Protein AF-Q2HP13-F1 (afdb_monomer)

Solvent-accessible surface area (backbone atoms only — not comparable to full-atom values): 6783 Å² total; per-residue (Å²): 112,78,78,49,65,44,67,70,78,64,95,89,60,91,38,76,50,42,81,44,80,81,86,86,73,78,54,50,55,65,43,85,72,78,57,68,57,50,65,74,13,23,49,62,70,47,92,80,76,90,71,86,80,84,67,96,43,60,50,63,47,61,95,48,92,89,61,66,42,60,59,75,66,61,49,78,45,74,56,94,90,41,79,45,76,32,69,51,54,39,68,89,63,85,86,87,82,85,81,132

Organism: Arachis hypogaea (NCBI:txid3818)

Mean predicted aligned error: 8.11 Å

InterPro domains:
  IPR046956 Receptor-like protein 23-like [PTHR48061] (1-99)

Foldseek 3Di:
DPADEEADDDPPDPLQLQPDDDDDPPPYHYDDDDDPSNVVNPNLLDDPDPDDDPDFDFDFDDPDPVDTHFDQDWDWDQDPNDIDIRRTHTSPDHDDDPDD

pLDDT: mean 77.53, std 10.7, range [47.69, 95.25]

Structure (mmCIF, N/CA/C/O backbone):
data_AF-Q2HP13-F1
#
_entry.id   AF-Q2HP13-F1
#
loop_
_atom_site.group_PDB
_atom_site.id
_atom_site.type_symbol
_atom_site.label_atom_id
_atom_site.label_alt_id
_atom_site.label_comp_id
_atom_site.label_asym_id
_atom_site.label_entity_id
_atom_site.label_seq_id
_atom_site.pdbx_PDB_ins_code
_atom_site.Cartn_x
_atom_site.Cartn_y
_atom_site.Cartn_z
_atom_site.occupancy
_atom_site.B_iso_or_equiv
_atom_site.auth_seq_id
_atom_site.auth_comp_id
_atom_site.auth_asym_id
_atom_site.auth_atom_id
_atom_site.pdbx_PDB_model_num
ATOM 1 N N . SER A 1 1 ? -12.206 14.717 3.348 1.00 69.44 1 SER A N 1
ATOM 2 C CA . SER A 1 1 ? -12.839 13.756 2.429 1.00 69.44 1 SER A CA 1
ATOM 3 C C . SER A 1 1 ? -12.609 14.214 0.997 1.00 69.44 1 SER A C 1
ATOM 5 O O . SER A 1 1 ? -12.969 15.348 0.695 1.00 69.44 1 SER A O 1
ATOM 7 N N . ASN A 1 2 ? -12.022 13.379 0.133 1.00 76.62 2 ASN A N 1
ATOM 8 C CA . ASN A 1 2 ? -11.672 13.708 -1.260 1.00 76.62 2 ASN A CA 1
ATOM 9 C C . ASN A 1 2 ? -12.868 13.614 -2.230 1.00 76.62 2 ASN A C 1
ATOM 11 O O . ASN A 1 2 ? -12.698 13.700 -3.442 1.00 76.62 2 ASN A O 1
ATOM 15 N N . LYS A 1 3 ? -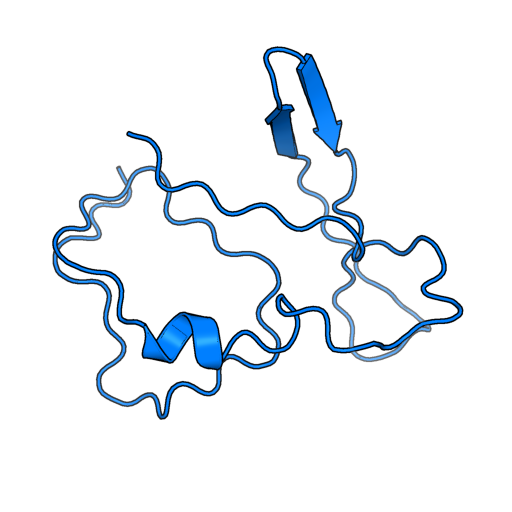14.094 13.469 -1.698 1.00 83.50 3 LYS A N 1
ATOM 16 C CA . LYS A 1 3 ? -15.378 13.438 -2.427 1.00 83.50 3 LYS A CA 1
ATOM 17 C C . LYS A 1 3 ? -15.529 12.324 -3.476 1.00 83.50 3 LYS A C 1
ATOM 19 O O . LYS A 1 3 ? -16.558 12.288 -4.145 1.00 83.50 3 LYS A O 1
ATOM 24 N N . LEU A 1 4 ? -14.579 11.394 -3.596 1.00 82.75 4 LEU A N 1
ATOM 25 C CA . LEU A 1 4 ? -14.776 10.167 -4.369 1.00 82.75 4 LEU A CA 1
ATOM 26 C C . LEU A 1 4 ? -15.758 9.257 -3.621 1.00 82.75 4 LEU A C 1
ATOM 28 O O . LEU A 1 4 ? -15.637 9.073 -2.405 1.00 82.75 4 LEU A O 1
ATOM 32 N N . HIS A 1 5 ? -16.745 8.720 -4.338 1.00 85.56 5 HIS A N 1
ATOM 33 C CA . HIS A 1 5 ? -17.826 7.932 -3.753 1.00 85.56 5 HIS A CA 1
ATOM 34 C C . HIS A 1 5 ? -18.258 6.765 -4.643 1.00 85.56 5 HIS A C 1
ATOM 36 O O . HIS A 1 5 ? -18.110 6.804 -5.866 1.00 85.56 5 HIS A O 1
ATOM 42 N N . GLY A 1 6 ? -18.890 5.769 -4.022 1.00 84.31 6 GLY A N 1
ATOM 43 C CA . GLY A 1 6 ? -19.451 4.604 -4.706 1.00 84.31 6 GLY A CA 1
ATOM 44 C C . GLY A 1 6 ? -18.490 3.414 -4.786 1.00 84.31 6 GLY A C 1
ATOM 45 O O . GLY A 1 6 ? -17.447 3.420 -4.125 1.00 84.31 6 GLY A O 1
ATOM 46 N N . PRO A 1 7 ? -18.853 2.377 -5.562 1.00 78.94 7 PRO A N 1
ATOM 47 C CA . PRO A 1 7 ? -18.045 1.176 -5.683 1.00 78.94 7 PRO A CA 1
ATOM 48 C C . PRO A 1 7 ? -16.731 1.481 -6.393 1.00 78.94 7 PRO A C 1
ATOM 50 O O . PRO A 1 7 ? -16.697 2.079 -7.471 1.00 78.94 7 PRO A O 1
ATOM 53 N N . MET A 1 8 ? -15.641 1.030 -5.787 1.00 78.19 8 MET A N 1
ATOM 54 C CA . MET A 1 8 ? -14.314 1.136 -6.368 1.00 78.19 8 MET A CA 1
ATOM 55 C C . MET A 1 8 ? -14.199 0.136 -7.535 1.00 78.19 8 MET A C 1
ATOM 57 O O . MET A 1 8 ? -14.325 -1.075 -7.359 1.00 78.19 8 MET A O 1
ATOM 61 N N . GLY A 1 9 ? -14.013 0.638 -8.759 1.00 70.81 9 GLY A N 1
ATOM 62 C CA . GLY A 1 9 ? -14.028 -0.185 -9.969 1.00 70.81 9 GLY A CA 1
ATOM 63 C C . GLY A 1 9 ? -13.368 0.507 -11.157 1.00 70.81 9 GLY A C 1
ATOM 64 O O . GLY A 1 9 ? -13.533 1.706 -11.354 1.00 70.81 9 GLY A O 1
ATOM 65 N N . CYS A 1 10 ? -12.642 -0.255 -11.976 1.00 69.69 10 CYS A N 1
ATOM 66 C CA . CYS A 1 10 ? -12.073 0.228 -13.233 1.00 69.69 10 CYS A CA 1
ATOM 67 C C . CYS A 1 10 ? -12.725 -0.551 -14.396 1.00 69.69 10 CYS A C 1
ATOM 69 O O . CYS A 1 10 ? -12.359 -1.704 -14.634 1.00 69.69 10 CYS A O 1
ATOM 71 N N . PRO A 1 11 ? -13.738 0.015 -15.090 1.00 63.25 11 PRO A N 1
ATOM 72 C CA . PRO A 1 11 ? -14.559 -0.725 -16.059 1.00 63.25 11 PRO A CA 1
ATOM 73 C C . PRO A 1 11 ? -13.797 -1.231 -17.287 1.00 63.25 11 PRO A C 1
ATOM 75 O O . PRO A 1 11 ? -14.229 -2.185 -17.924 1.00 63.25 11 PRO A O 1
ATOM 78 N N . LYS A 1 12 ? -12.684 -0.573 -17.631 1.00 65.50 12 LYS A N 1
ATOM 79 C CA . LYS A 1 12 ? -11.862 -0.870 -18.815 1.00 65.50 12 LYS A CA 1
ATOM 80 C C . LYS A 1 12 ? -10.566 -1.612 -18.490 1.00 65.50 12 LYS A C 1
ATOM 82 O O . LYS A 1 12 ? -9.743 -1.794 -19.380 1.00 65.50 12 LYS A O 1
ATOM 87 N N . ASP A 1 13 ? -10.356 -1.978 -17.231 1.00 65.81 13 ASP A N 1
ATOM 88 C CA . ASP A 1 13 ? -9.118 -2.623 -16.816 1.00 65.81 13 ASP A CA 1
ATOM 89 C C . ASP A 1 13 ? -9.260 -4.147 -16.809 1.00 65.81 13 ASP A C 1
ATOM 91 O O . ASP A 1 13 ? -10.213 -4.711 -16.262 1.00 65.81 13 ASP A O 1
ATOM 95 N N . ASN A 1 14 ? -8.252 -4.805 -17.375 1.00 64.75 14 ASN A N 1
ATOM 96 C CA . ASN A 1 14 ? -8.116 -6.257 -17.401 1.00 64.75 14 ASN A CA 1
ATOM 97 C C . ASN A 1 14 ? -7.612 -6.817 -16.054 1.00 64.75 14 ASN A C 1
ATOM 99 O O . ASN A 1 14 ? -7.411 -8.024 -15.935 1.00 64.75 14 ASN A O 1
ATOM 103 N N . GLY A 1 15 ? -7.407 -5.962 -15.042 1.00 62.12 15 GLY A N 1
ATOM 104 C CA . GLY A 1 15 ? -6.920 -6.345 -13.715 1.00 62.12 15 GLY A CA 1
ATOM 105 C C . GLY A 1 15 ? -5.406 -6.539 -13.674 1.00 62.12 15 GLY A C 1
ATOM 106 O O . GLY A 1 15 ? -4.916 -7.406 -12.956 1.00 62.12 15 GLY A O 1
ATOM 107 N N . LEU A 1 16 ? -4.657 -5.770 -14.472 1.00 67.06 16 LEU A N 1
ATOM 108 C CA . LEU A 1 16 ? -3.219 -5.975 -14.700 1.00 67.06 16 LEU A CA 1
ATOM 109 C C . LEU A 1 16 ? -2.347 -4.940 -13.979 1.00 67.06 16 LEU A C 1
ATOM 111 O O . LEU A 1 16 ? -1.352 -4.459 -14.520 1.00 67.06 16 LEU A O 1
ATOM 115 N N . TRP A 1 17 ? -2.698 -4.596 -12.742 1.00 78.94 17 TRP A N 1
ATOM 116 C CA . TRP A 1 17 ? -1.936 -3.668 -11.898 1.00 78.94 17 TRP A CA 1
ATOM 117 C C . TRP A 1 17 ? -0.689 -4.330 -11.278 1.00 78.94 17 TRP A C 1
ATOM 119 O O . TRP A 1 17 ? -0.489 -4.333 -10.066 1.00 78.94 17 TRP A O 1
ATOM 129 N N . ASN A 1 18 ? 0.169 -4.889 -12.136 1.00 81.06 18 ASN A N 1
ATOM 130 C CA . ASN A 1 18 ? 1.281 -5.769 -11.751 1.00 81.06 18 ASN A CA 1
ATOM 131 C C . ASN A 1 18 ? 2.393 -5.076 -10.957 1.00 81.06 18 ASN A C 1
ATOM 133 O O . ASN A 1 18 ? 3.099 -5.749 -10.211 1.00 81.06 18 ASN A O 1
ATOM 137 N N . MET A 1 19 ? 2.548 -3.760 -11.120 1.00 80.12 19 MET A N 1
ATOM 138 C CA . MET A 1 19 ? 3.617 -2.969 -10.497 1.00 80.12 19 MET A CA 1
ATOM 139 C C . MET A 1 19 ? 3.128 -2.092 -9.339 1.00 80.12 19 MET A C 1
ATOM 141 O O . MET A 1 19 ? 3.864 -1.225 -8.882 1.00 80.12 19 MET A O 1
ATOM 145 N N . ILE A 1 20 ? 1.890 -2.284 -8.870 1.00 82.69 20 ILE A N 1
ATOM 146 C CA . ILE A 1 20 ? 1.411 -1.561 -7.690 1.00 82.69 20 ILE A CA 1
ATOM 147 C C . ILE A 1 20 ? 2.182 -2.014 -6.455 1.00 82.69 20 ILE A C 1
ATOM 149 O O . ILE A 1 20 ? 2.365 -3.210 -6.245 1.00 82.69 20 ILE A O 1
ATOM 153 N N . GLN A 1 21 ? 2.606 -1.033 -5.659 1.00 81.19 21 GLN A N 1
ATOM 154 C CA . GLN A 1 21 ? 3.324 -1.219 -4.394 1.00 81.19 21 GLN A CA 1
ATOM 155 C C . GLN A 1 21 ? 2.752 -0.364 -3.252 1.00 81.19 21 GLN A C 1
ATOM 157 O O . GLN A 1 21 ? 2.941 -0.697 -2.090 1.00 81.19 21 GLN A O 1
ATOM 162 N N . ILE A 1 22 ? 2.059 0.736 -3.565 1.00 84.06 22 ILE A N 1
ATOM 163 C CA . ILE A 1 22 ? 1.427 1.623 -2.582 1.00 84.06 22 ILE A CA 1
ATOM 164 C C . ILE A 1 22 ? 0.029 1.969 -3.094 1.00 84.06 22 ILE A C 1
ATOM 166 O O . ILE A 1 22 ? -0.130 2.354 -4.254 1.00 84.06 22 ILE A O 1
ATOM 170 N N . VAL A 1 23 ? -0.975 1.822 -2.231 1.00 84.75 23 VAL A N 1
ATOM 171 C CA . VAL A 1 23 ? -2.353 2.258 -2.474 1.00 84.75 23 VAL A CA 1
ATOM 172 C C . VAL A 1 23 ? -2.839 2.955 -1.212 1.00 84.75 23 VAL A C 1
ATOM 174 O O . VAL A 1 23 ? -2.934 2.322 -0.166 1.00 84.75 23 VAL A O 1
ATOM 177 N N . ASP A 1 24 ? -3.162 4.240 -1.324 1.00 84.19 24 ASP A N 1
ATOM 178 C CA . ASP A 1 24 ? -3.849 4.996 -0.279 1.00 84.19 24 ASP A CA 1
ATOM 179 C C . ASP A 1 24 ? -5.240 5.394 -0.787 1.00 84.19 24 ASP A C 1
ATOM 181 O O . ASP A 1 24 ? -5.391 6.019 -1.840 1.00 84.19 24 ASP A O 1
ATOM 185 N N . ALA A 1 25 ? -6.264 4.985 -0.045 1.00 83.25 25 ALA A N 1
ATOM 186 C CA . ALA A 1 25 ? -7.660 5.311 -0.306 1.00 83.25 25 ALA A CA 1
ATOM 187 C C . ALA A 1 25 ? -8.314 6.042 0.879 1.00 83.25 25 ALA A C 1
ATOM 189 O O . ALA A 1 25 ? -9.547 6.137 0.932 1.00 83.25 25 ALA A O 1
ATOM 190 N N . ALA A 1 26 ? -7.518 6.576 1.808 1.00 82.12 26 ALA A N 1
ATOM 191 C CA . ALA A 1 26 ? -7.995 7.271 2.991 1.00 82.12 26 ALA A CA 1
ATOM 192 C C . ALA A 1 26 ? -8.853 8.496 2.643 1.00 82.12 26 ALA A C 1
ATOM 194 O O . ALA A 1 26 ? -8.768 9.094 1.566 1.00 82.12 26 ALA A O 1
ATOM 195 N N . PHE A 1 27 ? -9.710 8.876 3.591 1.00 84.62 27 PHE A N 1
ATOM 196 C CA . PHE A 1 27 ? -10.598 10.033 3.479 1.00 84.62 27 PHE A CA 1
ATOM 197 C C . PHE A 1 27 ? -11.495 10.023 2.223 1.00 84.62 27 PHE A C 1
ATOM 199 O O . PHE A 1 27 ? -11.830 11.084 1.698 1.00 84.62 27 PHE A O 1
ATOM 206 N N . ASN A 1 28 ? -11.933 8.865 1.736 1.00 85.44 28 ASN A N 1
ATOM 207 C CA . ASN A 1 28 ? -12.945 8.755 0.678 1.00 85.44 28 ASN A CA 1
ATOM 208 C C . ASN A 1 28 ? -14.294 8.282 1.237 1.00 85.44 28 ASN A C 1
ATOM 210 O O . ASN A 1 28 ? -14.388 7.916 2.403 1.00 85.44 28 ASN A O 1
ATOM 214 N N . ASN A 1 29 ? -15.349 8.317 0.418 1.00 86.75 29 ASN A N 1
ATOM 215 C CA . ASN A 1 29 ? -16.666 7.764 0.757 1.00 86.75 29 ASN A CA 1
ATOM 216 C C . ASN A 1 29 ? -16.983 6.552 -0.136 1.00 86.75 29 ASN A C 1
ATOM 218 O O . ASN A 1 29 ? -18.059 6.455 -0.736 1.00 86.75 29 ASN A O 1
ATOM 222 N N . PHE A 1 30 ? -15.990 5.677 -0.309 1.00 85.62 30 PHE A N 1
ATOM 223 C CA . PHE A 1 30 ? -16.159 4.434 -1.053 1.00 85.62 30 PHE A CA 1
ATOM 224 C C . PHE A 1 30 ? -17.056 3.469 -0.283 1.00 85.62 30 PHE A C 1
ATOM 226 O O . PHE A 1 30 ? -17.072 3.454 0.945 1.00 85.62 30 PHE A O 1
ATOM 233 N N . SER A 1 31 ? -17.817 2.670 -1.021 1.00 84.38 31 SER A N 1
ATOM 234 C CA . SER A 1 31 ? -18.759 1.708 -0.456 1.00 84.38 31 SER A CA 1
ATOM 235 C C . SER A 1 31 ? -18.784 0.420 -1.272 1.00 84.38 31 SER A C 1
ATOM 237 O O . SER A 1 31 ? -18.310 0.377 -2.408 1.00 84.38 31 SER A O 1
ATOM 239 N N . GLY A 1 32 ? -19.361 -0.634 -0.696 1.00 85.69 32 GLY A N 1
ATOM 240 C CA . GLY A 1 32 ? -19.462 -1.939 -1.343 1.00 85.69 32 GLY A CA 1
ATOM 241 C C . GLY A 1 32 ? -18.181 -2.767 -1.253 1.00 85.69 32 GLY A C 1
ATOM 242 O O . GLY A 1 32 ? -17.282 -2.481 -0.465 1.00 85.69 32 GLY A O 1
ATOM 243 N N . GLU A 1 33 ? -18.134 -3.836 -2.041 1.00 84.00 33 GLU A N 1
ATOM 244 C CA . GLU A 1 33 ? -17.060 -4.826 -1.991 1.00 84.00 33 GLU A CA 1
ATOM 245 C C . GLU A 1 33 ? -15.886 -4.447 -2.897 1.00 84.00 33 GLU A C 1
ATOM 247 O O . GLU A 1 33 ? -16.067 -4.010 -4.038 1.00 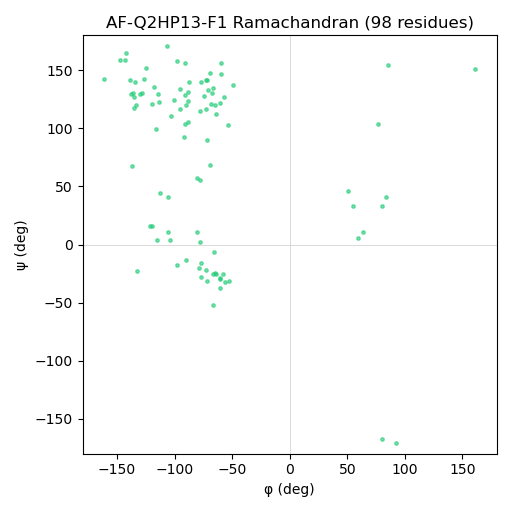84.00 33 GLU A O 1
ATOM 252 N N . LEU A 1 34 ? -14.665 -4.678 -2.409 1.00 82.38 34 LEU A N 1
ATOM 253 C CA . LEU A 1 34 ? -13.463 -4.559 -3.225 1.00 82.38 34 LEU A CA 1
ATOM 254 C C . LEU A 1 34 ? -13.360 -5.754 -4.188 1.00 82.38 34 LEU A C 1
ATOM 256 O O . LEU A 1 34 ? -13.398 -6.906 -3.745 1.00 82.38 34 LEU A O 1
ATOM 260 N N . PRO A 1 35 ? -13.181 -5.530 -5.503 1.00 82.12 35 PRO A N 1
ATOM 261 C CA . PRO A 1 35 ? -13.090 -6.628 -6.454 1.00 82.12 35 PRO A CA 1
ATOM 262 C C . PRO A 1 35 ? -11.851 -7.502 -6.211 1.00 82.12 35 PRO A C 1
ATOM 264 O O . PRO A 1 35 ? -10.720 -7.057 -6.394 1.00 82.12 35 PRO A O 1
ATOM 267 N N . VAL A 1 36 ? -12.050 -8.794 -5.930 1.00 80.56 36 VAL A N 1
ATOM 268 C CA . VAL A 1 36 ? -10.958 -9.773 -5.710 1.00 80.56 36 VAL A CA 1
ATOM 269 C C . VAL A 1 36 ? -9.929 -9.791 -6.853 1.00 80.56 36 VAL A C 1
ATOM 271 O O . VAL A 1 36 ? -8.737 -10.020 -6.644 1.00 80.56 36 VAL A O 1
ATOM 274 N N . LYS A 1 37 ? -10.380 -9.518 -8.083 1.00 79.19 37 LYS A N 1
ATOM 275 C CA . LYS A 1 37 ? -9.529 -9.440 -9.280 1.00 79.19 37 LYS A CA 1
ATOM 276 C C . LYS A 1 37 ? -8.408 -8.397 -9.180 1.00 79.19 37 LYS A C 1
ATOM 278 O O . LYS A 1 37 ? -7.396 -8.570 -9.846 1.00 79.19 37 LYS A O 1
ATOM 283 N N . TRP A 1 38 ? -8.565 -7.356 -8.361 1.00 80.06 38 TRP A N 1
ATOM 284 C CA . TRP A 1 38 ? -7.528 -6.345 -8.144 1.00 80.06 38 TRP A CA 1
ATOM 285 C C . TRP A 1 38 ? -6.319 -6.932 -7.435 1.00 80.06 38 TRP A C 1
ATOM 287 O O . TRP A 1 38 ? -5.213 -6.859 -7.958 1.00 80.06 38 TRP A O 1
ATOM 297 N N . PHE A 1 39 ? -6.553 -7.601 -6.305 1.00 81.31 39 PHE A N 1
ATOM 298 C CA . PHE A 1 39 ? -5.489 -8.195 -5.501 1.00 81.31 39 PHE A CA 1
ATOM 299 C C . PHE A 1 39 ? -4.704 -9.249 -6.285 1.00 81.31 39 PHE A C 1
ATOM 301 O O . PHE A 1 39 ? -3.485 -9.288 -6.196 1.00 81.31 39 PHE A O 1
ATOM 308 N N . ARG A 1 40 ? -5.374 -10.040 -7.138 1.00 81.50 40 ARG A N 1
ATOM 309 C CA . ARG A 1 40 ? -4.698 -10.993 -8.046 1.00 81.50 40 ARG A CA 1
ATOM 310 C C . ARG A 1 40 ? -3.732 -10.314 -9.021 1.00 81.50 40 ARG A C 1
ATOM 312 O O . ARG A 1 40 ? -2.764 -10.934 -9.454 1.00 81.50 40 ARG A O 1
ATOM 319 N N . GLY A 1 41 ? -4.022 -9.070 -9.391 1.00 80.81 41 GLY A N 1
ATOM 320 C CA . GLY A 1 41 ? -3.196 -8.264 -10.276 1.00 80.81 41 GLY A CA 1
ATOM 321 C C . GLY A 1 41 ? -1.988 -7.637 -9.588 1.00 80.81 41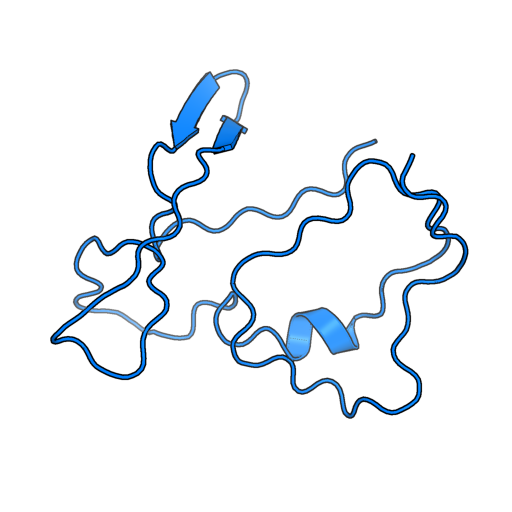 GLY A C 1
ATOM 322 O O . GLY A 1 41 ? -1.042 -7.302 -10.283 1.00 80.81 41 GLY A O 1
ATOM 323 N N . TRP A 1 42 ? -1.965 -7.498 -8.257 1.00 84.75 42 TRP A N 1
ATOM 324 C CA . TRP A 1 42 ? -0.897 -6.806 -7.517 1.00 84.75 42 TRP A CA 1
ATOM 325 C C . TRP A 1 42 ? 0.342 -7.682 -7.313 1.00 84.75 42 TRP A C 1
ATOM 327 O O . TRP A 1 42 ? 0.787 -7.924 -6.195 1.00 84.75 42 TRP A O 1
ATOM 337 N N . LYS A 1 43 ? 0.925 -8.166 -8.411 1.00 82.44 43 LYS A N 1
ATOM 338 C CA . LYS A 1 43 ? 2.053 -9.109 -8.390 1.00 82.44 43 LYS A CA 1
ATOM 339 C C . LYS A 1 43 ? 3.262 -8.617 -7.597 1.00 82.44 43 LYS A C 1
ATOM 341 O O . LYS A 1 43 ? 3.948 -9.445 -7.024 1.00 82.44 43 LYS A O 1
ATOM 346 N N . LYS A 1 44 ? 3.528 -7.308 -7.556 1.00 78.75 44 LYS A N 1
ATOM 347 C CA . LYS A 1 44 ? 4.609 -6.733 -6.738 1.00 78.75 44 LYS A CA 1
ATOM 348 C C . LYS A 1 44 ? 4.324 -6.718 -5.231 1.00 78.75 44 LYS A C 1
ATOM 350 O O . LYS A 1 44 ? 5.279 -6.677 -4.469 1.00 78.75 44 LYS A O 1
ATOM 355 N N . MET A 1 45 ? 3.056 -6.773 -4.819 1.00 81.25 45 MET A N 1
ATOM 356 C CA . MET A 1 45 ? 2.635 -6.899 -3.413 1.00 81.25 45 MET A CA 1
ATOM 357 C C . MET A 1 45 ? 2.491 -8.362 -2.972 1.00 81.25 45 MET A C 1
ATOM 359 O O . MET A 1 45 ? 2.349 -8.643 -1.786 1.00 81.25 45 MET A O 1
ATOM 363 N N . ILE A 1 46 ? 2.485 -9.300 -3.922 1.00 78.81 46 ILE A N 1
ATOM 364 C CA . ILE A 1 46 ? 2.445 -10.737 -3.657 1.00 78.81 46 ILE A CA 1
ATOM 365 C C . ILE A 1 46 ? 3.886 -11.243 -3.688 1.00 78.81 46 ILE A C 1
ATOM 367 O O . ILE A 1 46 ? 4.548 -11.180 -4.723 1.00 78.81 46 ILE A O 1
ATOM 371 N N . SER A 1 47 ? 4.375 -11.752 -2.559 1.00 66.81 47 SER A N 1
ATOM 372 C CA . SER A 1 47 ? 5.694 -12.384 -2.502 1.00 66.81 47 SER A CA 1
ATOM 373 C C . SER A 1 47 ? 5.704 -13.635 -3.387 1.00 66.81 47 SER A C 1
ATOM 375 O O . SER A 1 47 ? 4.999 -14.597 -3.091 1.00 66.81 47 SER A O 1
ATOM 377 N N . ASN A 1 48 ? 6.468 -13.601 -4.481 1.00 59.28 48 ASN A N 1
ATOM 378 C CA . ASN A 1 48 ? 6.666 -14.730 -5.400 1.00 59.28 48 ASN A CA 1
ATOM 379 C C . ASN A 1 48 ? 8.121 -15.231 -5.414 1.00 59.28 48 ASN A C 1
ATOM 381 O O . ASN A 1 48 ? 8.444 -16.095 -6.225 1.00 59.28 48 ASN A O 1
ATOM 385 N N . ASP A 1 49 ? 9.002 -14.678 -4.574 1.00 59.41 49 ASP A N 1
ATOM 386 C CA . ASP A 1 49 ? 10.390 -15.133 -4.499 1.00 59.41 49 ASP A CA 1
ATOM 387 C C . ASP A 1 49 ? 10.515 -16.235 -3.447 1.00 59.41 49 ASP A C 1
ATOM 389 O O . ASP A 1 49 ? 10.536 -15.990 -2.236 1.00 59.41 49 ASP A O 1
ATOM 393 N N . ASP A 1 50 ? 10.614 -17.468 -3.941 1.00 49.75 50 ASP A N 1
ATOM 394 C CA . ASP A 1 50 ? 10.996 -18.663 -3.195 1.00 49.75 50 ASP A CA 1
ATOM 395 C C . ASP A 1 50 ? 12.486 -18.589 -2.806 1.00 49.75 50 ASP A C 1
ATOM 397 O O . ASP A 1 50 ? 13.331 -19.345 -3.278 1.00 49.75 50 ASP A O 1
ATOM 401 N N . GLY A 1 51 ? 12.817 -17.660 -1.912 1.00 50.69 51 GLY A N 1
ATOM 402 C CA . GLY A 1 51 ? 14.092 -17.625 -1.210 1.00 50.69 51 GLY A CA 1
ATOM 403 C C . GLY A 1 51 ? 15.267 -16.940 -1.920 1.00 50.69 51 GLY A C 1
ATOM 404 O O . GLY A 1 51 ? 15.400 -16.907 -3.136 1.00 50.69 51 GLY A O 1
ATOM 405 N N . ALA A 1 52 ? 16.174 -16.476 -1.056 1.00 47.69 52 ALA A N 1
ATOM 406 C CA . ALA A 1 52 ? 17.525 -15.983 -1.317 1.00 47.69 52 ALA A CA 1
ATOM 407 C C . ALA A 1 52 ? 17.644 -14.559 -1.907 1.00 47.69 52 ALA A C 1
ATOM 409 O O . ALA A 1 52 ? 17.559 -14.335 -3.107 1.00 47.69 52 ALA A O 1
ATOM 410 N N . ASN A 1 53 ? 18.022 -13.625 -1.025 1.00 49.19 53 ASN A N 1
ATOM 411 C CA . ASN A 1 53 ? 18.692 -12.351 -1.331 1.00 49.19 53 ASN A CA 1
ATOM 412 C C . ASN A 1 53 ? 17.831 -11.147 -1.751 1.00 49.19 53 ASN A C 1
ATOM 414 O O . ASN A 1 53 ? 18.274 -10.348 -2.575 1.00 49.19 53 ASN A O 1
ATOM 418 N N . SER A 1 54 ? 16.671 -10.905 -1.130 1.00 57.09 54 SER A N 1
ATOM 419 C CA . SER A 1 54 ? 16.141 -9.534 -1.137 1.00 57.09 54 SER A CA 1
ATOM 420 C C . SER A 1 54 ? 17.006 -8.683 -0.199 1.00 57.09 54 SER A C 1
ATOM 422 O O . SER A 1 54 ? 16.759 -8.626 1.009 1.00 57.09 54 SER A O 1
ATOM 424 N N . GLU A 1 55 ? 18.067 -8.069 -0.722 1.00 63.56 55 GLU A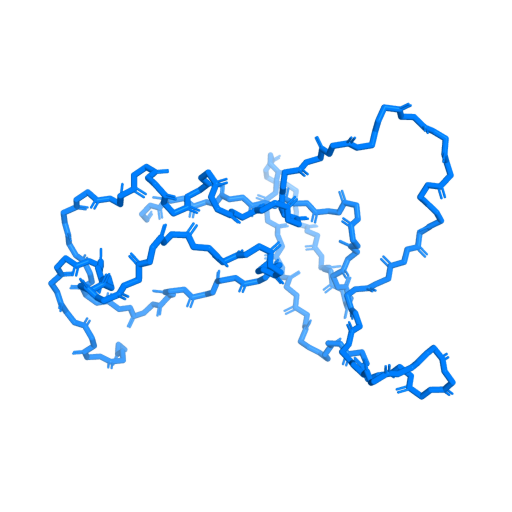 N 1
ATOM 425 C CA . GLU A 1 55 ? 18.760 -7.004 0.001 1.00 63.56 55 GLU A CA 1
ATOM 426 C C . GLU A 1 55 ? 17.718 -5.995 0.503 1.00 63.56 55 GLU A C 1
ATOM 428 O O . GLU A 1 55 ? 16.760 -5.668 -0.210 1.00 63.56 55 GLU A O 1
ATOM 433 N N . LEU A 1 56 ? 17.884 -5.535 1.749 1.00 69.62 56 LEU A N 1
ATOM 434 C CA . LEU A 1 56 ? 17.046 -4.491 2.333 1.00 69.62 56 LEU A CA 1
ATOM 435 C C . LEU A 1 56 ? 17.063 -3.281 1.399 1.00 69.62 56 LEU A C 1
ATOM 437 O O . LEU A 1 56 ? 18.032 -2.527 1.343 1.00 69.62 56 LEU A O 1
ATOM 441 N N . SER A 1 57 ? 15.981 -3.122 0.649 1.0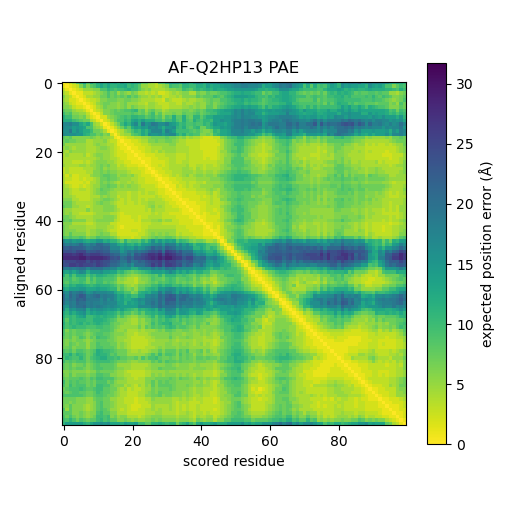0 73.94 57 SER A N 1
ATOM 442 C CA . SER A 1 57 ? 15.815 -2.085 -0.358 1.00 73.94 57 SER A CA 1
ATOM 443 C C . SER A 1 57 ? 14.548 -1.304 -0.058 1.00 73.94 57 SER A C 1
ATOM 445 O O . SER A 1 57 ? 13.606 -1.807 0.554 1.00 73.94 57 SER A O 1
ATOM 447 N N . ASN A 1 58 ? 14.541 -0.041 -0.463 1.00 78.00 58 ASN A N 1
ATOM 448 C CA . ASN A 1 58 ? 13.390 0.838 -0.316 1.00 78.00 58 ASN A CA 1
ATOM 449 C C . ASN A 1 58 ? 12.612 0.885 -1.630 1.00 78.00 58 ASN A C 1
ATOM 451 O O . ASN A 1 58 ? 13.176 0.634 -2.697 1.00 78.00 58 ASN A O 1
ATOM 455 N N . ILE A 1 59 ? 11.334 1.255 -1.566 1.00 78.00 59 ILE A N 1
ATOM 456 C CA . ILE A 1 59 ? 10.564 1.573 -2.769 1.00 78.00 59 ILE A CA 1
ATOM 457 C C . ILE A 1 59 ? 11.239 2.753 -3.486 1.00 78.00 59 ILE A C 1
ATOM 459 O O . ILE A 1 59 ? 11.419 3.838 -2.924 1.00 78.00 59 ILE A O 1
ATOM 463 N N . GLN A 1 60 ? 11.615 2.513 -4.740 1.00 77.31 60 GLN A N 1
ATOM 464 C CA . GLN A 1 60 ? 12.250 3.479 -5.625 1.00 77.31 60 GLN A CA 1
ATOM 465 C C . GLN A 1 60 ? 11.477 3.567 -6.942 1.00 77.31 60 GLN A C 1
ATOM 467 O O . GLN A 1 60 ? 10.999 2.565 -7.474 1.00 77.31 60 GLN A O 1
ATOM 472 N N . PHE A 1 61 ? 11.392 4.777 -7.473 1.00 71.06 61 PHE A N 1
ATOM 473 C CA . PHE A 1 61 ? 10.812 5.116 -8.760 1.00 71.06 61 PHE A CA 1
ATOM 474 C C . PHE A 1 61 ? 11.927 5.706 -9.625 1.00 71.06 61 PHE A C 1
ATOM 476 O O . PHE A 1 61 ? 12.735 6.494 -9.157 1.00 71.06 61 PHE A O 1
ATOM 483 N N . GLY A 1 62 ? 12.040 5.308 -10.882 1.00 65.44 62 GLY A N 1
ATOM 484 C CA . GLY A 1 62 ? 13.152 5.753 -11.721 1.00 65.44 62 GLY A CA 1
ATOM 485 C C . GLY A 1 62 ? 13.328 4.826 -12.904 1.00 65.44 62 GLY A C 1
ATOM 486 O O . GLY A 1 62 ? 12.952 3.656 -12.841 1.00 65.44 62 GLY A O 1
ATOM 487 N N . ARG A 1 63 ? 13.837 5.366 -14.012 1.00 57.28 63 ARG A N 1
ATOM 488 C CA . ARG A 1 63 ? 13.986 4.604 -15.255 1.00 57.28 63 ARG A CA 1
ATOM 489 C C . ARG A 1 63 ? 15.107 3.565 -15.154 1.00 57.28 63 ARG A C 1
ATOM 491 O O . ARG A 1 63 ? 14.956 2.508 -15.751 1.00 57.28 63 ARG A O 1
ATOM 498 N N . ASP A 1 64 ? 16.146 3.853 -14.362 1.00 61.00 64 ASP A N 1
ATOM 499 C CA . ASP A 1 64 ? 17.347 3.033 -14.182 1.00 61.00 64 ASP A CA 1
ATOM 500 C C . ASP A 1 64 ? 17.914 3.149 -12.749 1.00 61.00 64 ASP A C 1
ATOM 502 O O . ASP A 1 64 ? 17.685 4.140 -12.053 1.00 61.00 64 ASP A O 1
ATOM 506 N N . ASN A 1 65 ? 18.707 2.156 -12.323 1.00 62.59 65 ASN A N 1
ATOM 507 C CA . ASN A 1 65 ? 19.360 2.101 -11.000 1.00 62.59 65 ASN A CA 1
ATOM 508 C C . ASN A 1 65 ? 20.421 3.195 -10.766 1.00 62.59 65 ASN A C 1
ATOM 510 O O . ASN A 1 65 ? 20.971 3.280 -9.670 1.00 62.59 65 ASN A O 1
ATOM 514 N N . SER A 1 66 ? 20.747 3.995 -11.784 1.00 66.69 66 SER A N 1
ATOM 515 C CA . SER A 1 66 ? 21.729 5.078 -11.691 1.00 66.69 66 SER A CA 1
ATOM 516 C C . SER A 1 66 ? 21.188 6.322 -10.988 1.00 66.69 66 SER A C 1
ATOM 518 O O . SER A 1 66 ? 21.971 7.022 -10.360 1.00 66.69 66 SER A O 1
ATOM 520 N N . ASP A 1 67 ? 19.872 6.562 -11.053 1.00 67.94 67 ASP A N 1
ATOM 521 C CA . ASP A 1 67 ? 19.208 7.729 -10.457 1.00 67.94 67 ASP A CA 1
ATOM 522 C C . ASP A 1 67 ? 17.892 7.322 -9.764 1.00 67.94 67 ASP A C 1
ATOM 524 O O . ASP A 1 67 ? 16.795 7.648 -10.236 1.00 67.94 67 ASP A O 1
ATOM 528 N N . PRO A 1 68 ? 17.960 6.561 -8.656 1.00 72.25 68 PRO A N 1
ATOM 529 C CA . PRO A 1 68 ? 16.765 6.132 -7.942 1.00 72.25 68 PRO A CA 1
ATOM 530 C C . PRO A 1 68 ? 16.072 7.326 -7.268 1.00 72.25 68 PRO A C 1
ATOM 532 O O . PRO A 1 68 ? 16.640 7.986 -6.394 1.00 72.25 68 PRO A O 1
ATOM 535 N N . ILE A 1 69 ? 14.810 7.580 -7.626 1.00 77.88 69 ILE A N 1
ATOM 536 C CA . ILE A 1 69 ? 13.934 8.518 -6.916 1.00 77.88 69 ILE A CA 1
ATOM 537 C C . ILE A 1 69 ? 13.237 7.737 -5.810 1.00 77.88 69 ILE A C 1
ATOM 539 O O . ILE A 1 69 ? 12.328 6.945 -6.046 1.00 77.88 69 ILE A O 1
ATOM 543 N N . TYR A 1 70 ? 13.670 7.947 -4.575 1.00 74.94 70 TYR A N 1
ATOM 544 C CA . TYR A 1 70 ? 13.046 7.295 -3.430 1.00 74.94 70 TYR A CA 1
ATOM 545 C C . TYR A 1 70 ? 11.683 7.905 -3.132 1.00 74.94 70 TYR A C 1
ATOM 547 O O . TYR A 1 70 ? 11.527 9.129 -3.178 1.00 74.94 70 TYR A O 1
ATOM 555 N N . TYR A 1 71 ? 10.733 7.054 -2.747 1.00 78.88 71 TYR A N 1
ATOM 556 C CA . TYR A 1 71 ? 9.521 7.521 -2.085 1.00 78.88 71 TYR A CA 1
ATOM 557 C C . TYR A 1 71 ? 9.909 8.311 -0.826 1.00 78.88 71 TYR A C 1
ATOM 559 O O . TYR A 1 71 ? 10.727 7.834 -0.037 1.00 78.88 71 TYR A O 1
ATOM 567 N N . GLN A 1 72 ? 9.402 9.539 -0.694 1.00 81.25 72 GLN A N 1
ATOM 568 C CA . GLN A 1 72 ? 9.813 10.465 0.370 1.00 81.25 72 GLN A CA 1
ATOM 569 C C . GLN A 1 72 ? 8.863 10.473 1.566 1.00 81.25 72 GLN A C 1
ATOM 571 O O . GLN A 1 72 ? 9.258 10.954 2.626 1.00 81.25 72 GLN A 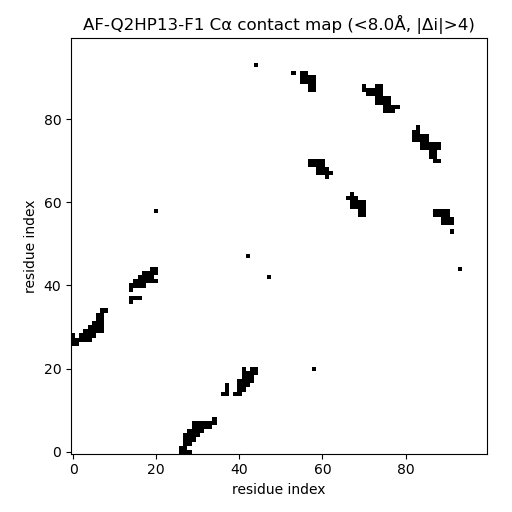O 1
ATOM 576 N N . ASP A 1 73 ? 7.638 9.968 1.414 1.00 83.19 73 ASP A N 1
ATOM 577 C CA . ASP A 1 73 ? 6.686 9.985 2.520 1.00 83.19 73 ASP A CA 1
ATOM 578 C C . ASP A 1 73 ? 7.035 8.882 3.522 1.00 83.19 73 ASP A C 1
ATOM 580 O O . ASP A 1 73 ? 7.382 7.754 3.146 1.00 83.19 73 ASP A O 1
ATOM 584 N N . SER A 1 74 ? 6.914 9.215 4.806 1.00 86.88 74 SER A N 1
ATOM 585 C CA . SER A 1 74 ? 6.960 8.244 5.890 1.00 86.88 74 SER A CA 1
ATOM 586 C C . SER A 1 74 ? 5.559 7.739 6.221 1.00 86.88 74 SER A C 1
ATOM 588 O O . SER A 1 74 ? 4.550 8.400 5.960 1.00 86.88 74 SER A O 1
ATOM 590 N N . VAL A 1 75 ? 5.493 6.542 6.800 1.00 87.50 75 VAL A N 1
ATOM 591 C CA . VAL A 1 75 ? 4.238 5.950 7.273 1.00 87.50 75 VAL A CA 1
ATOM 592 C C . VAL A 1 75 ? 4.424 5.458 8.698 1.00 87.50 75 VAL A C 1
ATOM 594 O O . VAL A 1 75 ? 5.347 4.695 8.980 1.00 87.50 75 VAL A O 1
ATOM 597 N N . THR A 1 76 ? 3.518 5.848 9.588 1.00 91.62 76 THR A N 1
ATOM 598 C CA . THR A 1 76 ? 3.427 5.267 10.928 1.00 91.62 76 THR A CA 1
ATOM 599 C C . THR A 1 76 ? 2.523 4.045 10.886 1.00 91.62 76 THR A C 1
ATOM 601 O O . THR A 1 76 ? 1.366 4.127 10.477 1.00 91.62 76 THR A O 1
ATOM 604 N N . VAL A 1 77 ? 3.049 2.904 11.322 1.00 90.56 77 VAL A N 1
ATOM 605 C CA . VAL A 1 77 ? 2.323 1.637 11.399 1.00 90.56 77 VAL A CA 1
ATOM 606 C C . VAL A 1 77 ? 2.186 1.234 12.858 1.00 90.56 77 VAL A C 1
ATOM 608 O O . VAL A 1 77 ? 3.173 1.165 13.589 1.00 90.56 77 VAL A O 1
ATOM 611 N N . ILE A 1 78 ? 0.961 0.914 13.270 1.00 91.12 78 ILE A N 1
ATOM 612 C CA . ILE A 1 78 ? 0.687 0.334 14.584 1.00 91.12 78 ILE A CA 1
ATOM 613 C C . ILE A 1 78 ? 0.430 -1.159 14.395 1.00 91.12 78 ILE A C 1
ATOM 615 O O . ILE A 1 78 ? -0.585 -1.563 13.834 1.00 91.12 78 ILE A O 1
ATOM 619 N N . SER A 1 79 ? 1.350 -1.992 14.875 1.00 89.19 79 SER A N 1
ATOM 620 C CA . SER A 1 79 ? 1.226 -3.450 14.834 1.00 89.19 79 SER A CA 1
ATOM 621 C C . SER A 1 79 ? 1.253 -4.006 16.249 1.00 89.19 79 SER A C 1
ATOM 623 O O . SER A 1 79 ? 2.211 -3.795 16.986 1.00 89.19 79 SER A O 1
ATOM 625 N N . LYS A 1 80 ? 0.188 -4.710 16.654 1.00 88.81 80 LYS A N 1
ATOM 626 C CA . LYS A 1 80 ? 0.043 -5.280 18.010 1.00 88.81 80 LYS A CA 1
ATOM 627 C C . LYS A 1 80 ? 0.300 -4.254 19.130 1.00 88.81 80 LYS A C 1
ATOM 629 O O . LYS A 1 80 ? 1.018 -4.542 20.083 1.00 88.81 80 LYS A O 1
ATOM 634 N N . CYS A 1 81 ? -0.280 -3.060 18.997 1.00 91.62 81 CYS A N 1
ATOM 635 C CA . CYS A 1 81 ? -0.091 -1.926 19.914 1.00 91.62 81 CYS A CA 1
ATOM 636 C C . CYS A 1 81 ? 1.343 -1.368 19.974 1.00 91.62 81 CYS A C 1
ATOM 638 O O . CYS A 1 81 ? 1.634 -0.551 20.844 1.00 91.62 81 CYS A O 1
ATOM 640 N N . TYR A 1 82 ? 2.229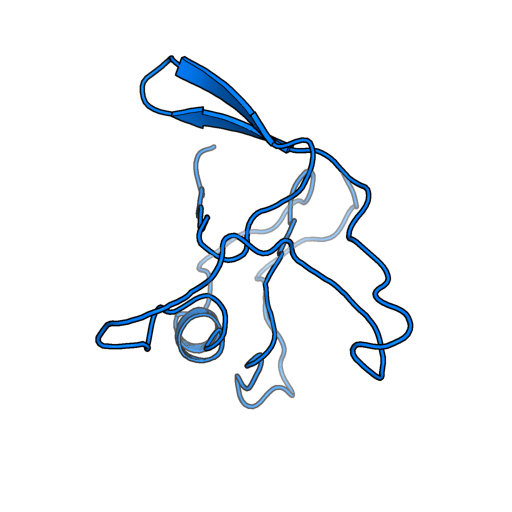 -1.787 19.071 1.00 94.69 82 TYR A N 1
ATOM 641 C CA . TYR A 1 82 ? 3.550 -1.201 18.913 1.00 94.69 82 TYR A CA 1
ATOM 642 C C . TYR A 1 82 ? 3.551 -0.247 17.724 1.00 94.69 82 TYR A C 1
ATOM 644 O O . TYR A 1 82 ? 3.198 -0.637 16.610 1.00 94.69 82 TYR A O 1
ATOM 652 N N . GLU A 1 83 ? 3.941 0.995 17.979 1.00 95.25 83 GLU A N 1
ATOM 653 C CA . GLU A 1 83 ? 4.061 2.035 16.967 1.00 95.25 83 GLU A CA 1
ATOM 654 C C . GLU A 1 83 ? 5.461 2.011 16.347 1.00 95.25 83 GLU A C 1
ATOM 656 O O . GLU A 1 83 ? 6.471 1.963 17.051 1.00 95.25 83 GLU A O 1
ATOM 661 N N . MET A 1 84 ? 5.515 2.036 15.019 1.00 91.56 84 MET A N 1
ATOM 662 C CA . MET A 1 84 ? 6.747 2.063 14.244 1.00 91.56 84 MET A CA 1
ATOM 663 C C . MET A 1 84 ? 6.624 3.095 13.127 1.00 91.56 84 MET A C 1
ATOM 665 O O . MET A 1 84 ? 5.701 3.027 12.318 1.00 91.56 84 MET A O 1
ATOM 669 N N . GLU A 1 85 ? 7.580 4.016 13.048 1.00 92.56 85 GLU A N 1
ATOM 670 C CA . GLU A 1 85 ? 7.703 4.934 11.918 1.00 92.56 85 GLU A CA 1
ATOM 671 C C . GLU A 1 85 ? 8.597 4.321 10.832 1.00 92.56 85 GLU A C 1
ATOM 673 O O . GLU A 1 85 ? 9.778 4.038 11.047 1.00 92.56 85 GLU A O 1
ATOM 678 N N . LEU A 1 86 ? 8.036 4.135 9.639 1.00 88.75 86 LEU A N 1
ATOM 679 C CA . LEU A 1 86 ? 8.772 3.761 8.440 1.00 88.75 86 LEU A CA 1
ATOM 680 C C . LEU A 1 86 ? 9.180 5.037 7.699 1.00 88.75 86 LEU A C 1
ATOM 682 O O . LEU A 1 86 ? 8.432 5.540 6.866 1.00 88.75 86 LEU A O 1
ATOM 686 N N . VAL A 1 87 ? 10.381 5.550 7.991 1.00 87.19 87 VAL A N 1
ATOM 687 C CA . VAL A 1 87 ? 10.949 6.748 7.328 1.00 87.19 87 VAL A CA 1
ATOM 688 C C . VAL A 1 87 ? 11.115 6.535 5.816 1.00 87.19 87 VAL A C 1
ATOM 690 O O . VAL A 1 87 ? 11.055 7.477 5.034 1.0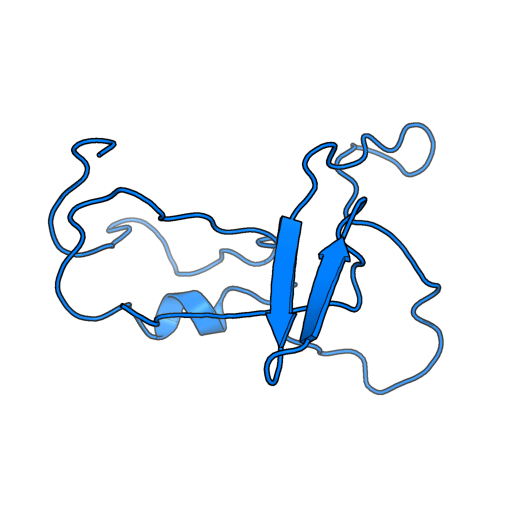0 87.19 87 VAL A O 1
ATOM 693 N N . LYS A 1 88 ? 11.316 5.280 5.399 1.00 85.62 88 LYS A N 1
ATOM 694 C CA . LYS A 1 88 ? 11.217 4.823 4.011 1.00 85.62 88 LYS A CA 1
ATOM 695 C C . LYS A 1 88 ? 10.513 3.475 3.992 1.00 85.62 88 LYS A C 1
ATOM 697 O O . LYS A 1 88 ? 10.753 2.634 4.859 1.00 85.62 88 LYS A O 1
ATOM 702 N N . ILE A 1 89 ? 9.670 3.256 2.990 1.00 83.50 89 ILE A N 1
ATOM 703 C CA . ILE A 1 89 ?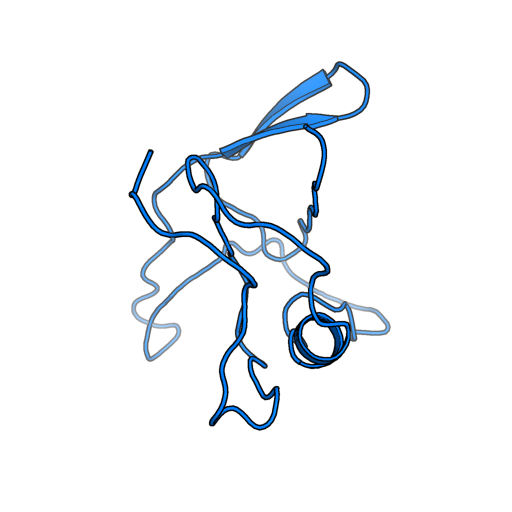 8.951 1.989 2.848 1.00 83.50 89 ILE A CA 1
ATOM 704 C C . ILE A 1 89 ? 9.907 0.950 2.261 1.00 83.50 89 ILE A C 1
ATOM 706 O O . ILE A 1 89 ? 10.360 1.076 1.120 1.00 83.50 89 ILE A O 1
ATOM 710 N N . LEU A 1 90 ? 10.217 -0.074 3.055 1.00 81.69 90 LEU A N 1
ATOM 711 C CA . LEU A 1 90 ? 11.028 -1.210 2.631 1.00 81.69 90 LEU A CA 1
ATOM 712 C C . LEU A 1 90 ? 10.236 -2.101 1.669 1.00 81.69 90 LEU A C 1
ATOM 714 O O . LEU A 1 90 ? 9.059 -2.366 1.891 1.00 81.69 90 LEU A O 1
ATOM 718 N N . THR A 1 91 ? 10.892 -2.632 0.641 1.00 79.50 91 THR A N 1
ATOM 719 C CA . THR A 1 91 ? 10.285 -3.557 -0.336 1.00 79.50 91 THR A CA 1
ATOM 720 C C . THR A 1 91 ? 9.849 -4.881 0.289 1.00 79.50 91 THR A C 1
ATOM 722 O O . THR A 1 91 ? 8.930 -5.520 -0.210 1.00 79.50 91 THR A O 1
ATOM 725 N N . ILE A 1 92 ? 10.480 -5.272 1.400 1.00 80.56 92 ILE A N 1
ATOM 726 C CA . ILE A 1 92 ? 10.119 -6.457 2.190 1.00 80.56 92 ILE A CA 1
ATOM 727 C C . ILE A 1 92 ? 8.880 -6.239 3.067 1.00 80.56 92 ILE A C 1
ATOM 729 O O . ILE A 1 92 ? 8.320 -7.198 3.596 1.00 80.56 92 ILE A O 1
ATOM 733 N N . PHE A 1 93 ? 8.484 -4.984 3.284 1.00 82.62 93 PHE A N 1
ATOM 734 C CA . PHE A 1 93 ? 7.358 -4.651 4.137 1.00 82.62 93 PHE A CA 1
ATOM 735 C C . PHE A 1 93 ? 6.084 -4.588 3.298 1.00 82.62 93 PHE A C 1
ATOM 737 O O . PHE A 1 93 ? 6.015 -3.908 2.278 1.00 82.62 93 PHE A O 1
ATOM 744 N N . THR A 1 94 ? 5.048 -5.294 3.736 1.00 85.00 94 THR A N 1
ATOM 745 C CA . THR A 1 94 ? 3.718 -5.250 3.127 1.00 85.00 94 THR A CA 1
ATOM 746 C C . THR A 1 94 ? 2.684 -5.211 4.240 1.00 85.00 94 THR A C 1
ATOM 748 O O . THR A 1 94 ? 2.720 -6.032 5.155 1.00 85.00 94 THR A O 1
ATOM 751 N N . SER A 1 95 ? 1.759 -4.258 4.159 1.00 86.12 95 SER A N 1
ATOM 752 C CA . SER A 1 95 ? 0.622 -4.134 5.067 1.00 86.12 95 SER A CA 1
ATOM 753 C C . SER A 1 95 ? -0.638 -3.863 4.255 1.00 86.12 95 SER A C 1
ATOM 755 O O . SER A 1 95 ? -0.600 -3.123 3.273 1.00 86.12 95 SER A O 1
ATOM 757 N N . ILE A 1 96 ? -1.743 -4.484 4.657 1.00 85.94 96 ILE A N 1
ATOM 758 C CA . ILE A 1 96 ? -3.077 -4.237 4.115 1.00 85.94 96 ILE A CA 1
ATOM 759 C C . ILE A 1 96 ? -3.994 -4.103 5.318 1.00 85.94 96 ILE A C 1
ATOM 761 O O . ILE A 1 96 ? -4.112 -5.040 6.107 1.00 85.94 96 ILE A O 1
ATOM 765 N N . ASP A 1 97 ? -4.640 -2.950 5.437 1.00 83.75 97 ASP A N 1
ATOM 766 C CA . ASP A 1 97 ? -5.617 -2.688 6.479 1.00 83.75 97 ASP A CA 1
ATOM 767 C C . ASP A 1 97 ? -6.917 -2.165 5.861 1.00 83.75 97 ASP A C 1
ATOM 769 O O . ASP A 1 97 ? -6.910 -1.268 5.019 1.00 83.75 97 ASP A O 1
ATOM 773 N N . PHE A 1 98 ? -8.027 -2.773 6.272 1.00 77.38 98 PHE A N 1
ATOM 774 C CA . PHE A 1 98 ? -9.393 -2.366 5.926 1.00 77.38 98 PHE A CA 1
ATOM 775 C C . PHE A 1 98 ? -10.200 -2.018 7.180 1.00 77.38 98 PHE A C 1
ATOM 777 O O . PHE A 1 98 ? -11.432 -2.015 7.135 1.00 77.38 98 PHE A O 1
ATOM 784 N N . SER A 1 99 ? -9.522 -1.815 8.312 1.00 72.75 99 SER A N 1
ATOM 785 C CA . SER A 1 99 ? -10.163 -1.407 9.550 1.00 72.75 99 SER A CA 1
ATOM 786 C C . SER A 1 99 ? -10.888 -0.066 9.371 1.00 72.75 99 SER A C 1
ATOM 788 O O . SER A 1 99 ? -10.516 0.766 8.539 1.00 72.75 99 SER A O 1
ATOM 790 N N . TYR A 1 100 ? -12.000 0.071 10.093 1.00 59.56 100 TYR A N 1
ATOM 791 C CA . TYR A 1 100 ? -12.842 1.266 10.123 1.00 59.56 100 TYR A CA 1
ATOM 792 C C . TYR A 1 100 ? -12.336 2.252 11.175 1.00 59.56 100 TYR A C 1
ATOM 794 O O . TYR A 1 100 ? -12.017 1.779 12.291 1.00 59.56 100 TYR A O 1
#

Sequence (100 aa):
SNKLHGPMGCPKDNGLWNMIQIVDAAFNNFSGELPVKWFRGWKKMISNDDGANSELSNIQFGRDNSDPIYYQDSVTVISKCYEMELVKILTIFTSIDFSY

Secondary structure (DSSP, 8-state):
----EE----TT--S--TT------TT-EE-SPPPHHHHHH-TTTS----SS---S-B-EE-SSTTS-EE----EEEEETTEEEEESS-BTT--------

Radius of gyration: 15.76 Å; Cα contacts (8 Å, |Δi|>4): 116; chains: 1; bounding box: 41×32×39 Å

Nearest PDB structures (foldseek):
  8w33-assembly1_B  TM=5.112E-01  e=3.737E+00  Methanomassiliicoccus luminyensis B10